Protein AF-A0A7Z2VR19-F1 (afdb_monomer_lite)

pLDDT: mean 80.97, std 11.82, range [52.78, 94.44]

Structure (mmCIF, N/CA/C/O backbone):
data_AF-A0A7Z2VR19-F1
#
_entry.id   AF-A0A7Z2VR19-F1
#
loop_
_atom_site.group_PDB
_atom_site.id
_atom_site.type_symbol
_atom_site.label_atom_id
_atom_site.label_alt_id
_atom_site.label_comp_id
_atom_site.label_asym_id
_atom_site.label_entity_id
_atom_site.label_seq_id
_atom_site.pdbx_PDB_ins_code
_atom_site.Cartn_x
_atom_site.Cartn_y
_atom_site.Cartn_z
_atom_site.occupancy
_atom_site.B_iso_or_equiv
_atom_site.auth_seq_id
_atom_site.auth_comp_id
_atom_site.auth_asym_id
_atom_site.auth_atom_id
_atom_site.pdbx_PDB_model_num
ATOM 1 N N . MET A 1 1 ? -3.237 -1.447 -9.301 1.00 69.62 1 MET A N 1
ATOM 2 C CA . MET A 1 1 ? -2.161 -1.202 -10.289 1.00 69.62 1 MET A CA 1
ATOM 3 C C . MET A 1 1 ? -2.583 -0.150 -11.295 1.00 69.62 1 MET A C 1
ATOM 5 O O . MET A 1 1 ? -3.760 -0.083 -11.629 1.00 69.62 1 MET A O 1
ATOM 9 N N . TYR A 1 2 ? -1.647 0.693 -11.727 1.00 72.62 2 TYR A N 1
ATOM 10 C CA . TYR A 1 2 ? -1.922 1.779 -12.670 1.00 72.62 2 TYR A CA 1
ATOM 11 C C . TYR A 1 2 ? -1.881 1.285 -14.121 1.00 72.62 2 TYR A C 1
ATOM 13 O O . TYR A 1 2 ? -1.104 0.399 -14.448 1.00 72.62 2 TYR A O 1
ATOM 21 N N . ALA A 1 3 ? -2.670 1.893 -15.006 1.00 73.56 3 ALA A N 1
ATOM 22 C CA . ALA A 1 3 ? -2.753 1.483 -16.412 1.00 73.56 3 ALA A CA 1
ATOM 23 C C . ALA A 1 3 ? -1.453 1.703 -17.217 1.00 73.56 3 ALA A C 1
ATOM 25 O O . ALA A 1 3 ? -1.252 1.051 -18.232 1.00 73.56 3 ALA A O 1
ATOM 26 N N . TRP A 1 4 ? -0.567 2.599 -16.764 1.00 80.31 4 TRP A N 1
ATOM 27 C CA . TRP A 1 4 ? 0.728 2.874 -17.407 1.00 80.31 4 TRP A CA 1
ATOM 28 C C . TRP A 1 4 ? 1.801 1.820 -17.090 1.00 80.31 4 TRP A C 1
ATOM 30 O O . TRP A 1 4 ? 2.869 1.810 -17.688 1.00 80.31 4 TRP A O 1
ATOM 40 N N . ALA A 1 5 ? 1.523 0.942 -16.131 1.00 81.50 5 ALA A N 1
ATOM 41 C CA . ALA A 1 5 ? 2.474 0.041 -15.506 1.00 81.50 5 ALA A CA 1
ATOM 42 C C . ALA A 1 5 ? 2.576 -1.303 -16.257 1.00 81.50 5 ALA A C 1
ATOM 44 O O . ALA A 1 5 ? 2.505 -2.365 -15.639 1.00 81.50 5 ALA A O 1
ATOM 45 N N . SER A 1 6 ? 2.659 -1.271 -17.592 1.00 87.50 6 SER A N 1
ATOM 46 C CA . SER A 1 6 ? 2.795 -2.492 -18.393 1.00 87.50 6 SER A CA 1
ATOM 47 C C . SER A 1 6 ? 4.205 -3.082 -18.254 1.00 87.50 6 SER A C 1
ATOM 49 O O . SER A 1 6 ? 5.163 -2.313 -18.158 1.00 87.50 6 SER A O 1
ATOM 51 N N . PRO A 1 7 ? 4.367 -4.420 -18.269 1.00 85.75 7 PRO A N 1
ATOM 52 C CA . PRO A 1 7 ? 5.679 -5.054 -18.129 1.00 85.75 7 PRO A CA 1
ATOM 53 C C . PRO A 1 7 ? 6.731 -4.504 -19.099 1.00 85.75 7 PRO A C 1
ATOM 55 O O . PRO A 1 7 ? 7.837 -4.198 -18.669 1.00 85.75 7 PRO A O 1
ATOM 58 N N . ASP A 1 8 ? 6.366 -4.294 -20.366 1.00 88.62 8 ASP A N 1
ATOM 59 C CA . ASP A 1 8 ? 7.281 -3.768 -21.387 1.00 88.62 8 ASP A CA 1
ATOM 60 C C . ASP A 1 8 ? 7.767 -2.352 -21.041 1.00 88.62 8 ASP A C 1
ATOM 62 O O . ASP A 1 8 ? 8.966 -2.094 -20.989 1.00 88.62 8 ASP A O 1
ATOM 66 N N . TYR A 1 9 ? 6.849 -1.448 -20.679 1.00 89.38 9 TYR A N 1
ATOM 67 C CA . TYR A 1 9 ? 7.198 -0.078 -20.292 1.00 89.38 9 TYR A CA 1
ATOM 68 C C . TYR A 1 9 ? 8.084 -0.046 -19.041 1.00 89.38 9 TYR A C 1
ATOM 70 O O . TYR A 1 9 ? 8.995 0.772 -18.929 1.00 89.38 9 TYR A O 1
ATOM 78 N N . MET A 1 10 ? 7.818 -0.933 -18.080 1.00 88.75 10 MET A N 1
ATOM 79 C CA . MET A 1 10 ? 8.626 -1.037 -16.870 1.00 88.75 10 MET A CA 1
ATOM 80 C C . MET A 1 10 ? 10.061 -1.446 -17.179 1.00 88.75 10 MET A C 1
ATOM 82 O O . MET A 1 10 ? 10.984 -0.826 -16.662 1.00 88.75 10 MET A O 1
ATOM 86 N N . LEU A 1 11 ? 10.236 -2.471 -18.013 1.00 90.75 11 LEU A N 1
ATOM 87 C CA . LEU A 1 11 ? 11.554 -2.983 -18.378 1.00 90.75 11 LEU A CA 1
ATOM 88 C C . LEU A 1 11 ? 12.361 -1.965 -19.194 1.00 90.75 11 LEU A C 1
ATOM 90 O O . LEU A 1 11 ? 13.574 -1.882 -19.018 1.00 90.75 11 LEU A O 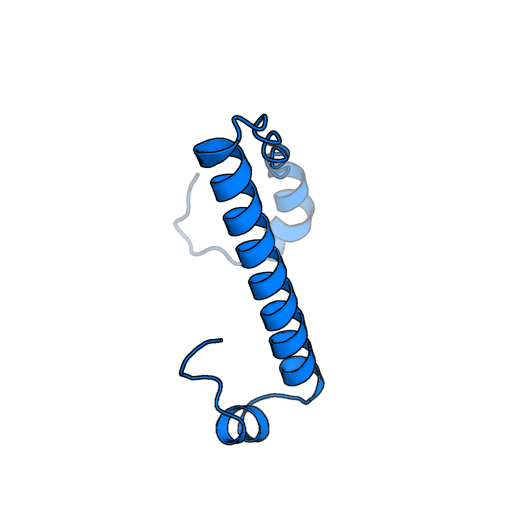1
ATOM 94 N N . ASP A 1 12 ? 11.693 -1.164 -20.026 1.00 93.56 12 ASP A N 1
ATOM 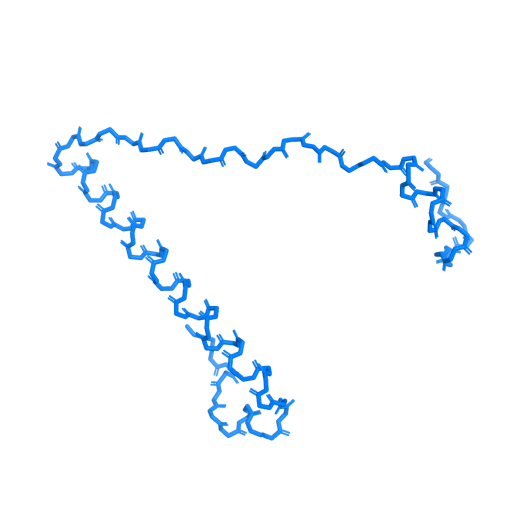95 C CA . ASP A 1 12 ? 12.344 -0.162 -20.876 1.00 93.56 12 ASP A CA 1
ATOM 96 C C . ASP A 1 12 ? 12.706 1.139 -20.133 1.00 93.56 12 ASP A C 1
ATOM 98 O O . ASP A 1 12 ? 13.629 1.852 -20.538 1.00 93.56 12 ASP A O 1
ATOM 102 N N . HIS A 1 13 ? 11.988 1.477 -19.053 1.00 90.69 13 HIS A N 1
ATOM 103 C CA . HIS A 1 13 ? 12.086 2.796 -18.411 1.00 90.69 13 HIS A CA 1
ATOM 104 C C . HIS A 1 13 ? 12.436 2.793 -16.919 1.00 90.69 13 HIS A C 1
ATOM 106 O O . HIS A 1 13 ? 12.656 3.872 -16.362 1.00 90.69 13 HIS A O 1
ATOM 112 N N . MET A 1 14 ? 12.492 1.638 -16.254 1.00 92.44 14 MET A N 1
ATOM 113 C CA . MET A 1 14 ? 12.799 1.546 -14.823 1.00 92.44 14 MET A CA 1
ATOM 114 C C . MET A 1 14 ? 13.925 0.556 -14.533 1.00 92.44 14 MET A C 1
ATOM 116 O O . MET A 1 14 ? 14.110 -0.437 -15.233 1.00 92.44 14 MET A O 1
ATOM 120 N N . SER A 1 15 ? 14.675 0.813 -13.458 1.00 94.44 15 SER A N 1
ATOM 121 C CA . SER A 1 15 ? 15.618 -0.180 -12.937 1.00 94.44 15 SER A CA 1
ATOM 122 C C . SER A 1 15 ? 14.868 -1.346 -12.297 1.00 94.44 15 SER A C 1
ATOM 124 O O . SER A 1 15 ? 13.727 -1.208 -11.850 1.00 94.44 15 SER A O 1
ATOM 126 N N . PHE A 1 16 ? 15.531 -2.495 -12.186 1.00 91.94 16 PHE A N 1
ATOM 127 C CA . PHE A 1 16 ? 14.942 -3.659 -11.532 1.00 91.94 16 PHE A CA 1
ATOM 128 C C . PHE A 1 16 ? 14.501 -3.356 -10.089 1.00 91.94 16 PHE A C 1
ATOM 130 O O . PHE A 1 16 ? 13.413 -3.773 -9.695 1.00 91.94 16 PHE A O 1
ATOM 137 N N . GLU A 1 17 ? 15.270 -2.573 -9.318 1.00 92.44 17 GLU A N 1
ATOM 138 C CA . GLU A 1 17 ? 14.861 -2.216 -7.951 1.00 92.44 17 GLU A CA 1
ATOM 139 C C . GLU A 1 17 ? 13.587 -1.366 -7.932 1.00 92.44 17 GLU A C 1
ATOM 141 O O . GLU A 1 17 ? 12.723 -1.567 -7.082 1.00 92.44 17 GLU A O 1
ATOM 146 N N . GLN A 1 18 ? 13.442 -0.433 -8.878 1.00 89.06 18 GLN A N 1
ATOM 147 C CA . GLN A 1 18 ? 12.241 0.397 -8.993 1.00 89.06 18 GLN A CA 1
ATOM 148 C C . GLN A 1 18 ? 11.011 -0.437 -9.353 1.00 89.06 18 GLN A C 1
ATOM 150 O O . GLN A 1 18 ? 9.926 -0.185 -8.826 1.00 89.06 18 GLN A O 1
ATOM 155 N N . ILE A 1 19 ? 11.186 -1.441 -10.216 1.00 91.38 19 ILE A N 1
ATOM 156 C CA . ILE A 1 19 ? 10.128 -2.387 -10.574 1.00 91.38 19 ILE A CA 1
ATOM 157 C C . ILE A 1 19 ? 9.702 -3.171 -9.333 1.00 91.38 19 ILE A C 1
ATOM 159 O O . ILE A 1 19 ? 8.523 -3.158 -8.994 1.00 91.38 19 ILE A O 1
ATOM 163 N N . VAL A 1 20 ? 10.643 -3.793 -8.617 1.00 92.75 20 VAL A N 1
ATOM 164 C CA . VAL A 1 20 ? 10.345 -4.555 -7.390 1.00 92.75 20 VAL A CA 1
ATOM 165 C C . VAL A 1 20 ? 9.620 -3.680 -6.368 1.00 92.75 20 VAL A C 1
ATOM 167 O O . VAL A 1 20 ? 8.533 -4.034 -5.921 1.00 92.75 20 VAL A O 1
ATOM 170 N N . MET A 1 21 ? 10.143 -2.483 -6.099 1.00 91.25 21 MET A N 1
ATOM 171 C CA . MET A 1 21 ? 9.526 -1.522 -5.185 1.00 91.25 21 MET A CA 1
ATOM 172 C C . MET A 1 21 ? 8.088 -1.159 -5.598 1.00 91.25 21 MET A C 1
ATOM 174 O O . MET A 1 21 ? 7.206 -1.042 -4.749 1.00 91.25 21 MET A O 1
ATOM 178 N N . TYR A 1 22 ? 7.824 -0.978 -6.896 1.00 90.00 22 TYR A N 1
ATOM 179 C CA . TYR A 1 22 ? 6.475 -0.712 -7.394 1.00 90.00 22 TYR A CA 1
ATOM 180 C C . TYR A 1 22 ? 5.507 -1.866 -7.096 1.00 90.00 22 TYR A C 1
ATOM 182 O O . TYR A 1 22 ? 4.370 -1.619 -6.684 1.00 90.00 22 TYR A O 1
ATOM 190 N N . TYR A 1 23 ? 5.943 -3.112 -7.303 1.00 90.25 23 TYR A N 1
ATOM 191 C CA . TYR A 1 23 ? 5.127 -4.292 -7.017 1.00 90.25 23 TYR A CA 1
ATOM 192 C C . TYR A 1 23 ? 4.886 -4.462 -5.518 1.00 90.25 23 TYR A C 1
ATOM 194 O O . TYR A 1 23 ? 3.737 -4.676 -5.132 1.00 90.25 23 TYR A O 1
ATOM 202 N N . ASP A 1 24 ? 5.916 -4.290 -4.689 1.00 91.25 24 ASP A N 1
ATOM 203 C CA . ASP A 1 24 ? 5.804 -4.385 -3.230 1.00 91.25 24 ASP A CA 1
ATOM 204 C C . ASP A 1 24 ? 4.766 -3.387 -2.696 1.00 91.25 24 ASP A C 1
ATOM 206 O O . ASP A 1 24 ? 3.789 -3.782 -2.057 1.00 91.25 24 ASP A O 1
ATOM 210 N N . TYR A 1 25 ? 4.877 -2.108 -3.074 1.00 90.00 25 TYR A N 1
ATOM 211 C CA . TYR A 1 25 ? 3.876 -1.102 -2.701 1.00 90.00 25 TYR A CA 1
ATOM 212 C C . TYR A 1 25 ? 2.489 -1.406 -3.272 1.00 90.00 25 TYR A C 1
ATOM 214 O O . TYR A 1 25 ? 1.473 -1.128 -2.633 1.00 90.00 25 TYR A O 1
ATOM 222 N N . GLY A 1 26 ? 2.421 -1.953 -4.487 1.00 89.56 26 GLY A N 1
ATOM 223 C CA . GLY A 1 26 ? 1.164 -2.366 -5.099 1.00 89.56 26 GLY A CA 1
ATOM 224 C C . GLY A 1 26 ? 0.445 -3.432 -4.269 1.00 89.56 26 GLY A C 1
ATOM 225 O O . GLY A 1 26 ? -0.758 -3.310 -4.035 1.00 89.56 26 GLY A O 1
ATOM 226 N N . LEU A 1 27 ? 1.181 -4.439 -3.798 1.00 90.75 27 LEU A N 1
ATOM 227 C CA . LEU A 1 27 ? 0.660 -5.513 -2.954 1.00 90.75 27 LEU A CA 1
ATOM 228 C C . LEU A 1 27 ? 0.214 -4.997 -1.583 1.00 90.75 27 LEU A C 1
ATOM 230 O O . LEU A 1 27 ? -0.913 -5.275 -1.169 1.00 90.75 27 LEU A O 1
ATOM 234 N N . GLU A 1 28 ? 1.038 -4.177 -0.927 1.00 90.50 28 GLU A N 1
ATOM 235 C CA . GLU A 1 28 ? 0.688 -3.549 0.354 1.00 90.50 28 GLU A CA 1
ATOM 236 C C . GLU A 1 28 ? -0.606 -2.727 0.249 1.00 90.50 28 GLU A C 1
ATOM 238 O O . GLU A 1 28 ? -1.479 -2.782 1.119 1.00 90.50 28 GLU A O 1
ATOM 243 N N . GLN A 1 29 ? -0.780 -1.979 -0.846 1.00 90.56 29 GLN A N 1
ATOM 244 C CA . GLN A 1 29 ? -1.999 -1.204 -1.071 1.00 90.56 29 GLN A CA 1
ATOM 245 C C . GLN A 1 29 ? -3.247 -2.080 -1.206 1.00 90.56 29 GLN A C 1
ATOM 247 O O . GLN A 1 29 ? -4.305 -1.708 -0.689 1.00 90.56 29 GLN A O 1
ATOM 252 N N . GLU A 1 30 ? -3.163 -3.211 -1.905 1.00 90.25 30 GLU A N 1
ATOM 253 C CA . GLU A 1 30 ? -4.296 -4.133 -2.050 1.00 90.25 30 GLU A CA 1
ATOM 254 C C . GLU A 1 30 ? -4.651 -4.815 -0.723 1.00 90.25 30 GLU A C 1
ATOM 256 O O . GLU A 1 30 ? -5.836 -4.954 -0.392 1.00 90.25 30 GLU A O 1
ATOM 261 N N . GLU A 1 31 ? -3.652 -5.148 0.094 1.00 91.12 31 GLU A N 1
ATOM 262 C CA . GLU A 1 31 ? -3.871 -5.666 1.444 1.00 91.12 31 GLU A CA 1
ATOM 263 C C . GLU A 1 31 ? -4.596 -4.638 2.328 1.00 91.12 31 GLU A C 1
ATOM 265 O O . GLU A 1 31 ? -5.618 -4.943 2.953 1.00 91.12 31 GLU A O 1
ATOM 270 N N . ILE A 1 32 ? -4.132 -3.384 2.330 1.00 88.75 32 ILE A N 1
ATOM 271 C CA . ILE A 1 32 ? -4.754 -2.297 3.099 1.00 88.75 32 ILE A CA 1
ATOM 272 C C . ILE A 1 32 ? -6.213 -2.091 2.674 1.00 88.75 32 ILE A C 1
ATOM 274 O O . ILE A 1 32 ? -7.098 -1.991 3.528 1.00 88.75 32 ILE A O 1
ATOM 278 N N . LYS A 1 33 ? -6.495 -2.055 1.365 1.00 90.06 33 LYS A N 1
ATOM 279 C CA . LYS A 1 33 ? -7.868 -1.917 0.850 1.00 90.06 33 LYS A CA 1
ATOM 280 C C . LYS A 1 33 ? -8.762 -3.066 1.304 1.00 90.06 33 LYS A C 1
ATOM 282 O O . LYS A 1 33 ? -9.884 -2.816 1.746 1.00 90.06 33 LYS A O 1
ATOM 287 N N . SER A 1 34 ? -8.263 -4.298 1.228 1.00 92.81 34 SER A N 1
ATOM 288 C CA . SER A 1 34 ? -8.999 -5.499 1.635 1.00 92.81 34 SER A CA 1
ATOM 289 C C . SER A 1 34 ? -9.345 -5.458 3.123 1.00 92.81 34 SER A C 1
ATOM 291 O O . SER A 1 34 ? -10.502 -5.647 3.501 1.00 92.81 34 SER A O 1
ATOM 293 N N . ASN A 1 35 ? -8.378 -5.092 3.965 1.00 90.06 35 ASN A N 1
ATOM 294 C CA . ASN A 1 35 ? -8.582 -4.924 5.402 1.00 90.06 35 ASN A CA 1
ATOM 295 C C . ASN A 1 35 ? -9.604 -3.823 5.725 1.00 90.06 35 ASN A C 1
ATOM 297 O O . ASN A 1 35 ? -10.459 -4.005 6.596 1.00 90.06 35 ASN A O 1
ATOM 301 N N . ILE A 1 36 ? -9.564 -2.695 5.008 1.00 90.00 36 ILE A N 1
ATOM 302 C CA . ILE A 1 36 ? -10.554 -1.618 5.157 1.00 90.00 36 ILE A CA 1
ATOM 303 C C . ILE A 1 36 ? -11.950 -2.104 4.757 1.00 90.00 36 ILE A C 1
ATOM 305 O O . ILE A 1 36 ? -12.916 -1.821 5.468 1.00 90.00 36 ILE A O 1
ATOM 309 N N . LEU A 1 37 ? -12.074 -2.822 3.639 1.00 92.00 37 LEU A N 1
ATOM 310 C CA . LEU A 1 37 ? -13.355 -3.330 3.153 1.00 92.00 37 LEU A CA 1
ATOM 311 C C . LEU A 1 37 ? -13.975 -4.309 4.151 1.00 92.00 37 LEU A C 1
ATOM 313 O O . LEU A 1 37 ? -15.115 -4.113 4.570 1.00 92.00 37 LEU A O 1
ATOM 317 N N . VAL A 1 38 ? -13.212 -5.318 4.575 1.00 91.00 38 VAL A N 1
ATOM 318 C CA . VAL A 1 38 ? -13.662 -6.303 5.568 1.00 91.00 38 VAL A CA 1
ATOM 319 C C . VAL A 1 38 ? -14.007 -5.613 6.888 1.00 91.00 38 VAL A C 1
ATOM 321 O O . VAL A 1 38 ? -15.044 -5.906 7.477 1.00 91.00 38 VAL A O 1
ATOM 324 N N . GLY A 1 39 ? -13.205 -4.635 7.319 1.00 89.69 39 GLY A N 1
ATOM 325 C CA . GLY A 1 39 ? -13.497 -3.828 8.502 1.00 89.69 39 GLY A CA 1
ATOM 326 C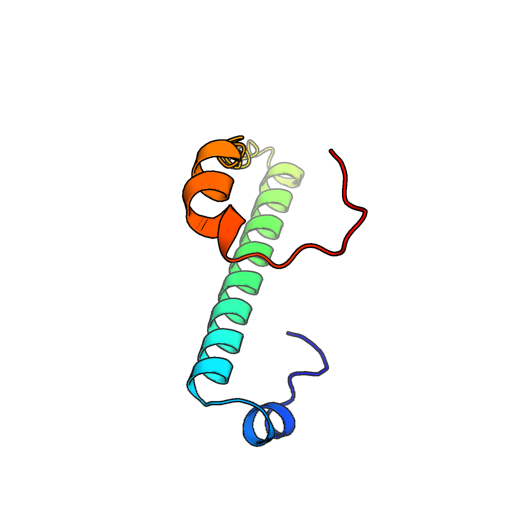 C . GLY A 1 39 ? -14.826 -3.073 8.398 1.00 89.69 39 GLY A C 1
ATOM 327 O O . GLY A 1 39 ? -15.624 -3.105 9.332 1.00 89.69 39 GLY A O 1
ATOM 328 N N . ARG A 1 40 ? -15.110 -2.444 7.250 1.00 89.25 40 ARG A N 1
ATOM 329 C CA . ARG A 1 40 ? -16.386 -1.746 7.009 1.00 89.25 40 ARG A CA 1
ATOM 330 C C . ARG A 1 40 ? -17.575 -2.698 6.977 1.00 89.25 40 ARG A C 1
ATOM 332 O O . ARG A 1 40 ? -18.614 -2.376 7.548 1.00 89.25 40 ARG A O 1
ATOM 339 N N . LEU A 1 41 ? -17.426 -3.863 6.350 1.00 92.12 41 LEU A N 1
ATOM 340 C CA . LEU A 1 41 ? -18.457 -4.902 6.365 1.00 92.12 41 LEU A CA 1
ATOM 341 C C . LEU A 1 41 ? -18.723 -5.390 7.791 1.00 92.12 41 LEU A C 1
ATOM 343 O O . LEU A 1 41 ? -19.878 -5.534 8.178 1.00 92.12 41 LEU A O 1
ATOM 347 N N . ALA A 1 42 ? -17.675 -5.571 8.598 1.00 92.06 42 ALA A N 1
ATOM 348 C CA . ALA A 1 42 ? -17.812 -5.985 9.989 1.00 92.06 42 ALA A CA 1
ATOM 349 C C . ALA A 1 42 ? -18.589 -4.966 10.839 1.00 92.06 42 ALA A C 1
ATOM 351 O O . ALA A 1 42 ? -19.449 -5.344 11.636 1.00 92.06 42 ALA A O 1
ATOM 352 N N . VAL A 1 43 ? -18.324 -3.673 10.641 1.00 90.44 43 VAL A N 1
ATOM 353 C CA . VAL A 1 43 ? -19.051 -2.586 11.313 1.00 90.44 43 VAL A CA 1
ATOM 354 C C . VAL A 1 43 ? -20.510 -2.548 10.854 1.00 90.44 43 VAL A C 1
ATOM 356 O O . VAL A 1 43 ? -21.412 -2.538 11.688 1.00 90.44 43 VAL A O 1
ATOM 359 N N . GLY A 1 44 ? -20.751 -2.569 9.540 1.00 89.88 44 GLY A N 1
ATOM 360 C CA . GLY A 1 44 ? -22.089 -2.401 8.968 1.00 89.88 44 GLY A CA 1
ATOM 361 C C . GLY A 1 44 ? -23.022 -3.599 9.157 1.00 89.88 44 GLY A C 1
ATOM 362 O O . GLY A 1 44 ? -24.212 -3.404 9.382 1.00 89.88 44 GLY A O 1
ATOM 363 N N . LEU A 1 45 ? -22.501 -4.827 9.073 1.00 94.19 45 LEU A N 1
ATOM 364 C CA . LEU A 1 45 ? -23.310 -6.053 9.130 1.00 94.19 45 LEU A CA 1
ATOM 365 C C . LEU A 1 45 ? -23.378 -6.669 10.529 1.00 94.19 45 LEU A C 1
ATOM 367 O O . LEU A 1 45 ? -24.389 -7.273 10.875 1.00 94.19 45 LEU A O 1
ATOM 371 N N . PHE A 1 46 ? -22.318 -6.530 11.328 1.00 92.31 46 PHE A N 1
ATOM 372 C CA . PHE A 1 46 ? -22.195 -7.221 12.617 1.00 92.31 46 PHE A CA 1
ATOM 373 C C . PHE A 1 46 ? -22.055 -6.268 13.812 1.00 92.31 46 PHE A C 1
ATOM 375 O O . PHE A 1 46 ? -21.872 -6.727 14.938 1.00 92.31 46 PHE A O 1
ATOM 382 N N . GLY A 1 47 ? -22.134 -4.948 13.599 1.00 88.50 47 GLY A N 1
ATOM 383 C CA . GLY A 1 47 ? -22.037 -3.954 14.673 1.00 88.50 47 GLY A CA 1
ATOM 384 C C . GLY A 1 47 ? -20.664 -3.908 15.349 1.00 88.50 47 GLY A C 1
ATOM 385 O O . GLY A 1 47 ? -20.558 -3.503 16.509 1.00 88.50 47 GLY A O 1
ATOM 386 N N . ALA A 1 48 ? -19.605 -4.350 14.658 1.00 86.62 48 ALA A N 1
ATOM 387 C CA . ALA A 1 48 ? -18.248 -4.290 15.187 1.00 86.62 48 ALA A CA 1
ATOM 388 C C . ALA A 1 48 ? -17.843 -2.833 15.482 1.00 86.62 48 ALA A C 1
ATOM 390 O O . ALA A 1 48 ? -18.227 -1.908 14.768 1.00 86.62 48 ALA A O 1
ATOM 391 N N . LYS A 1 49 ? -17.042 -2.614 16.531 1.00 83.06 49 LYS A N 1
ATOM 392 C CA . LYS A 1 49 ? -16.542 -1.271 16.861 1.00 83.06 49 LYS A CA 1
ATOM 393 C C . LYS A 1 49 ? -15.481 -0.848 15.847 1.00 83.06 49 LYS A C 1
ATOM 395 O O . LYS A 1 49 ? -14.537 -1.599 15.595 1.00 83.06 49 LYS A O 1
ATOM 400 N N . GLU A 1 50 ? -15.610 0.361 15.303 1.00 76.38 50 GLU A N 1
ATOM 401 C CA . GLU A 1 50 ? -14.580 0.933 14.436 1.00 76.38 50 GLU A CA 1
ATOM 402 C C . GLU A 1 50 ? -13.252 1.048 15.191 1.00 76.38 50 GLU A C 1
ATOM 404 O O . GLU A 1 50 ? -13.184 1.592 16.297 1.00 76.38 50 GLU A O 1
ATOM 409 N N . LYS A 1 51 ? -12.173 0.543 14.582 1.00 73.25 51 LYS A N 1
ATOM 410 C CA . LYS A 1 51 ? -10.825 0.810 15.084 1.00 73.25 51 LYS A CA 1
ATOM 411 C C . LYS A 1 51 ? -10.524 2.298 14.857 1.00 73.25 51 LYS A C 1
ATOM 413 O O . LYS A 1 51 ? -10.697 2.771 13.731 1.00 73.25 51 LYS A O 1
ATOM 418 N N . PRO A 1 52 ? -10.071 3.044 15.880 1.00 68.25 52 PRO A N 1
ATOM 419 C CA . PRO A 1 52 ? -9.717 4.445 15.703 1.00 68.25 52 PRO A CA 1
ATOM 420 C C . PRO A 1 52 ? -8.594 4.557 14.669 1.00 68.25 52 PRO A C 1
ATOM 422 O O . PRO A 1 52 ? -7.599 3.833 14.744 1.00 68.25 52 PRO A O 1
ATOM 425 N N . LYS A 1 53 ? -8.751 5.459 13.691 1.00 64.81 53 LYS A N 1
ATOM 426 C CA . LYS A 1 53 ? -7.674 5.777 12.745 1.00 64.81 53 LYS A CA 1
ATOM 427 C C . LYS A 1 53 ? -6.463 6.239 13.552 1.00 64.81 53 LYS A C 1
ATOM 429 O O . LYS A 1 53 ? -6.608 7.119 14.404 1.00 64.81 53 LYS A O 1
ATOM 434 N N . ALA A 1 54 ? -5.294 5.653 13.291 1.00 60.34 54 ALA A N 1
ATOM 435 C CA . ALA A 1 54 ? -4.047 6.144 13.860 1.00 60.34 54 ALA A CA 1
ATOM 436 C C . ALA A 1 54 ? -3.941 7.635 13.518 1.00 60.34 54 ALA A C 1
ATOM 438 O O . ALA A 1 54 ? -3.963 8.011 12.344 1.00 60.34 54 ALA A O 1
ATOM 439 N N . LYS A 1 55 ? -3.932 8.492 14.544 1.00 56.94 55 LYS A N 1
ATOM 440 C CA . LYS A 1 55 ? -3.713 9.921 14.344 1.00 56.94 55 LYS A CA 1
ATOM 441 C C . LYS A 1 55 ? -2.319 10.053 13.747 1.00 56.94 55 LYS A C 1
ATOM 443 O O . LYS A 1 55 ? -1.350 9.667 14.393 1.00 56.94 55 LYS A O 1
ATOM 448 N N . VAL A 1 56 ? -2.229 10.566 12.521 1.00 59.06 56 VAL A N 1
ATOM 449 C CA . VAL A 1 56 ? -0.969 11.113 12.016 1.00 59.06 56 VAL A CA 1
ATOM 450 C C . VAL A 1 56 ? -0.587 12.179 13.029 1.00 59.06 56 VAL A C 1
ATOM 452 O O . VAL A 1 56 ? -1.363 13.111 13.245 1.00 59.06 56 VAL A O 1
ATOM 455 N N . THR A 1 57 ? 0.516 11.970 13.741 1.00 59.50 57 THR A N 1
ATOM 456 C CA . THR A 1 57 ? 0.999 12.894 14.762 1.00 59.50 57 THR A CA 1
ATOM 457 C C . THR A 1 57 ? 0.992 14.293 14.154 1.00 59.50 57 THR A C 1
ATOM 459 O O . THR A 1 57 ? 1.599 14.510 13.107 1.00 59.50 57 THR A O 1
ATOM 462 N N . GLU A 1 58 ? 0.288 15.243 14.772 1.00 59.44 58 GLU A N 1
ATOM 463 C CA . GLU A 1 58 ? 0.298 16.662 14.387 1.00 59.44 58 GLU A CA 1
ATOM 464 C C . GLU A 1 58 ? 1.660 17.314 14.706 1.00 59.44 58 GLU A C 1
ATOM 466 O O . GLU A 1 58 ? 1.735 18.472 15.119 1.00 59.44 58 GLU A O 1
ATOM 471 N N . GLU A 1 59 ? 2.760 16.576 14.545 1.00 62.69 59 GLU A N 1
ATOM 472 C CA . GLU A 1 59 ? 4.104 17.124 14.565 1.00 62.69 59 GLU A CA 1
ATOM 473 C C . GLU A 1 59 ? 4.246 18.007 13.330 1.00 62.69 59 GLU A C 1
ATOM 475 O O . GLU A 1 59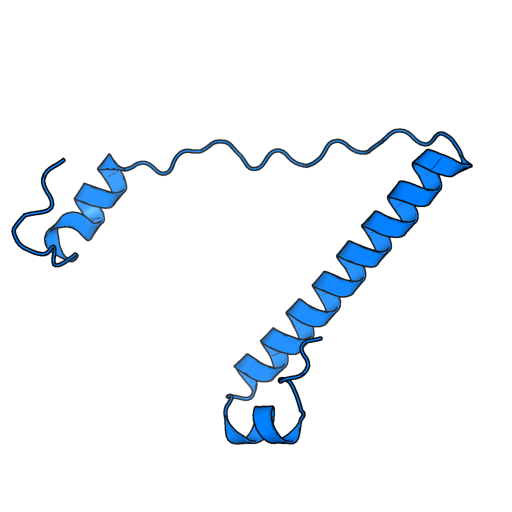 ? 4.630 17.588 12.238 1.00 62.69 59 GLU A O 1
ATOM 480 N N . LYS A 1 60 ? 3.865 19.275 13.498 1.00 66.50 60 LYS A N 1
ATOM 481 C CA . LYS A 1 60 ? 4.223 20.323 12.555 1.00 66.50 60 LYS A CA 1
ATOM 482 C C . LYS A 1 60 ? 5.750 20.287 12.446 1.00 66.50 60 LYS A C 1
ATOM 484 O O . LYS A 1 60 ? 6.408 20.432 13.477 1.00 66.50 60 LYS A O 1
ATOM 489 N N . PRO A 1 61 ? 6.317 20.106 11.243 1.00 69.12 61 PRO A N 1
ATOM 490 C CA . PRO A 1 61 ? 7.762 20.056 11.088 1.00 69.12 61 PRO A CA 1
ATOM 491 C C . PRO A 1 61 ? 8.366 21.343 11.647 1.00 69.12 61 PRO A C 1
ATOM 493 O O . PRO A 1 61 ? 7.844 22.435 11.388 1.00 69.12 61 PRO A O 1
ATOM 496 N N . ASP A 1 62 ? 9.441 21.218 12.428 1.00 78.81 62 ASP A N 1
ATOM 497 C CA . ASP A 1 62 ? 10.128 22.371 12.997 1.00 78.81 62 ASP A CA 1
ATOM 498 C C . ASP A 1 62 ? 10.743 23.206 11.868 1.00 78.81 62 ASP A C 1
ATOM 500 O O . ASP A 1 62 ? 11.838 22.953 11.356 1.00 78.81 62 ASP A O 1
ATOM 504 N N . ARG A 1 63 ? 9.992 24.233 11.468 1.00 75.44 63 ARG A N 1
ATOM 505 C CA . ARG A 1 63 ? 10.359 25.148 10.388 1.00 75.44 63 ARG A CA 1
ATOM 506 C C . ARG A 1 63 ? 11.664 25.879 10.695 1.00 75.44 63 ARG A C 1
ATOM 508 O O . ARG A 1 63 ? 12.391 26.201 9.759 1.00 75.44 63 ARG A O 1
ATOM 515 N N . LYS A 1 64 ? 11.973 26.121 11.977 1.00 78.12 64 LYS A N 1
ATOM 516 C CA . LYS A 1 64 ? 13.207 26.801 12.393 1.00 78.12 64 LYS A CA 1
ATOM 517 C C . LYS A 1 64 ? 14.404 25.874 12.225 1.00 78.12 64 LYS A C 1
ATOM 519 O O . LYS A 1 64 ? 15.381 26.271 11.595 1.00 78.12 64 LYS A O 1
ATOM 524 N N . ALA A 1 65 ? 14.309 24.635 12.708 1.00 79.31 65 ALA A N 1
ATOM 525 C CA . ALA A 1 65 ? 15.360 23.636 12.506 1.00 79.31 65 ALA A CA 1
ATOM 526 C C . ALA A 1 65 ? 15.617 23.380 11.011 1.00 79.31 65 ALA A C 1
ATOM 528 O O . ALA A 1 65 ? 16.767 23.357 10.570 1.00 79.31 65 ALA A O 1
ATOM 529 N N . PHE A 1 66 ? 14.552 23.283 10.211 1.00 77.62 66 PHE A N 1
ATOM 530 C CA . PHE A 1 66 ? 14.651 23.119 8.762 1.00 77.62 66 PHE A CA 1
ATOM 531 C C . PHE A 1 66 ? 15.354 24.303 8.080 1.00 77.62 66 PHE A C 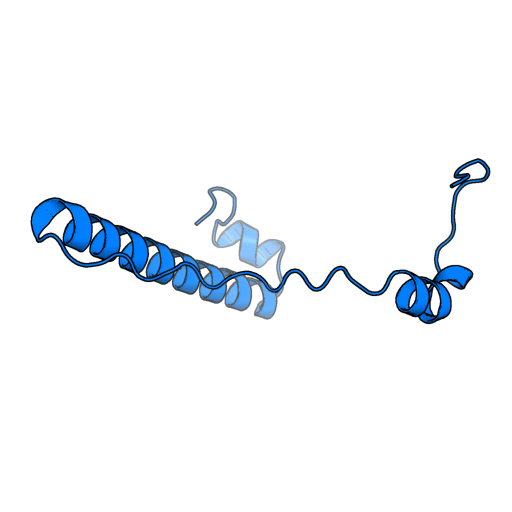1
ATOM 533 O O . PHE A 1 66 ? 16.256 24.111 7.262 1.00 77.62 66 PHE A O 1
ATOM 540 N N . GLN A 1 67 ? 14.979 25.537 8.429 1.00 76.75 67 GLN A N 1
ATOM 541 C CA . GLN A 1 67 ? 15.594 26.735 7.860 1.00 76.75 67 GLN A CA 1
ATOM 542 C C . GLN A 1 67 ? 17.062 26.887 8.277 1.00 76.75 67 GLN A C 1
ATOM 544 O O . GLN A 1 67 ? 17.877 27.291 7.453 1.00 76.75 67 GLN A O 1
ATOM 549 N N . ASN A 1 68 ? 17.427 26.502 9.500 1.00 80.88 68 ASN A N 1
ATOM 550 C CA . ASN A 1 68 ? 18.822 26.514 9.944 1.00 80.88 68 ASN A CA 1
ATOM 551 C C . ASN A 1 68 ? 19.678 25.492 9.183 1.00 80.88 68 ASN A C 1
ATOM 553 O O . ASN A 1 68 ? 20.795 25.804 8.776 1.00 80.88 68 ASN A O 1
ATOM 557 N N . ALA A 1 69 ? 19.157 24.283 8.961 1.00 82.12 69 ALA A N 1
ATOM 558 C CA . ALA A 1 69 ? 19.899 23.221 8.286 1.00 82.12 69 ALA A CA 1
ATOM 559 C C . ALA A 1 69 ? 20.020 23.440 6.765 1.00 82.12 69 ALA A C 1
ATOM 561 O O . ALA A 1 69 ? 21.053 23.124 6.170 1.00 82.12 69 ALA A O 1
ATOM 562 N N . TYR A 1 70 ? 18.979 23.987 6.125 1.00 79.12 70 TYR A N 1
ATOM 563 C CA . TYR A 1 70 ? 18.866 24.005 4.660 1.00 79.12 70 TYR A CA 1
ATOM 564 C C . TYR A 1 70 ? 18.580 25.378 4.052 1.00 79.12 70 TYR A C 1
ATOM 566 O O . TYR A 1 70 ? 18.657 25.521 2.833 1.00 79.12 70 TYR A O 1
ATOM 574 N N . GLY A 1 71 ? 18.290 26.406 4.853 1.00 73.69 71 GLY A N 1
ATOM 575 C CA . GLY A 1 71 ? 17.888 27.731 4.367 1.00 73.69 71 GLY A CA 1
ATOM 576 C C . GLY A 1 71 ? 18.890 28.357 3.399 1.00 73.69 71 GLY A C 1
ATOM 577 O O . GLY A 1 71 ? 18.480 28.895 2.378 1.00 73.69 71 GLY A O 1
ATOM 578 N N . ASN A 1 72 ? 20.189 28.184 3.655 1.00 77.81 72 ASN A N 1
ATOM 579 C CA . ASN A 1 72 ? 21.265 28.692 2.794 1.00 77.81 72 ASN A CA 1
ATOM 580 C C . ASN A 1 72 ? 21.470 27.872 1.507 1.00 77.81 72 ASN A C 1
ATOM 582 O O . ASN A 1 72 ? 22.147 28.325 0.589 1.00 77.81 72 ASN A O 1
ATOM 586 N N . ARG A 1 73 ? 20.926 26.650 1.436 1.00 75.38 73 ARG A N 1
ATOM 587 C CA . ARG A 1 73 ? 21.043 25.754 0.270 1.00 75.38 73 ARG A CA 1
ATOM 588 C C . ARG A 1 73 ? 19.861 25.890 -0.689 1.00 75.38 73 ARG A C 1
ATOM 590 O O . ARG A 1 73 ? 19.970 25.514 -1.853 1.00 75.38 73 ARG A O 1
ATOM 597 N N . ILE A 1 74 ? 18.737 26.421 -0.212 1.00 75.88 74 ILE A N 1
ATOM 598 C CA . ILE A 1 74 ? 17.521 26.594 -1.004 1.00 75.88 74 ILE A CA 1
ATOM 599 C C . ILE A 1 74 ? 17.592 27.951 -1.708 1.00 75.88 74 ILE A C 1
ATOM 601 O O . ILE A 1 74 ? 17.371 28.992 -1.091 1.00 75.88 74 ILE A O 1
ATOM 605 N N . LYS A 1 75 ? 17.879 27.942 -3.015 1.00 71.44 75 LYS A N 1
ATOM 606 C CA . LYS A 1 75 ? 17.764 29.141 -3.857 1.00 71.44 75 LYS A CA 1
ATOM 607 C C . LYS A 1 75 ? 16.302 29.587 -3.880 1.00 71.44 75 LYS A C 1
ATOM 609 O O . LYS A 1 75 ? 15.435 28.828 -4.309 1.00 71.44 75 LYS A O 1
ATOM 614 N N . ARG A 1 76 ? 16.025 30.804 -3.413 1.00 68.50 76 ARG A N 1
ATOM 615 C CA . ARG A 1 76 ? 14.695 31.420 -3.484 1.00 68.50 76 ARG A CA 1
AT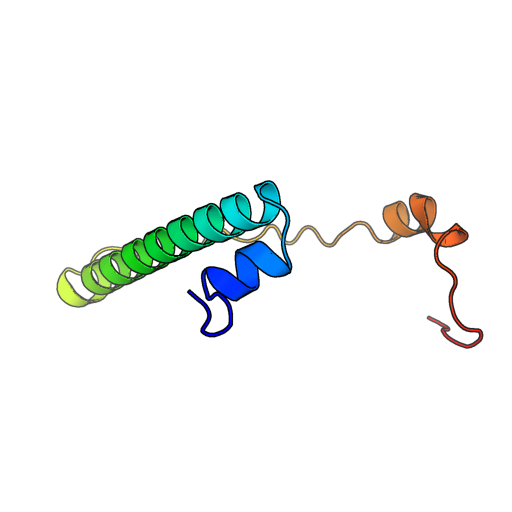OM 616 C C . ARG A 1 76 ? 14.698 32.504 -4.564 1.00 68.50 76 ARG A C 1
ATOM 618 O O . ARG A 1 76 ? 15.695 33.217 -4.662 1.00 68.50 76 ARG A O 1
ATOM 625 N N . PRO A 1 77 ? 13.631 32.630 -5.369 1.00 74.12 77 PRO A N 1
ATOM 626 C CA . PRO A 1 77 ? 13.496 33.749 -6.294 1.00 74.12 77 PRO A CA 1
ATOM 627 C C . PRO A 1 77 ? 13.372 35.067 -5.514 1.00 74.12 77 PRO A C 1
ATOM 629 O O . PRO A 1 77 ? 12.741 35.112 -4.452 1.00 74.12 77 PRO A O 1
ATOM 632 N N . GLU A 1 78 ? 13.984 36.133 -6.030 1.00 58.50 78 GLU A N 1
ATOM 633 C CA . GLU A 1 78 ? 13.894 37.474 -5.447 1.00 58.50 78 GLU A CA 1
ATOM 634 C C . GLU A 1 78 ? 12.430 37.937 -5.467 1.00 58.50 78 GLU A C 1
ATOM 636 O O . GLU A 1 78 ? 11.828 38.070 -6.530 1.00 58.50 78 GLU A O 1
ATOM 641 N N . GLY A 1 79 ? 11.830 38.116 -4.285 1.00 59.12 79 GLY A N 1
ATOM 642 C CA . GLY A 1 79 ? 10.433 38.550 -4.134 1.00 59.12 79 GLY A CA 1
ATOM 643 C C . GLY A 1 79 ? 9.544 37.635 -3.287 1.00 59.12 79 GLY A C 1
ATOM 644 O O . GLY A 1 79 ? 8.425 38.015 -2.957 1.00 59.12 79 GLY A O 1
ATOM 645 N N . GLY A 1 80 ? 10.030 36.463 -2.869 1.00 58.81 80 GLY A N 1
ATOM 646 C CA . GLY A 1 80 ? 9.338 35.615 -1.891 1.00 58.81 80 GLY A CA 1
ATOM 647 C C . GLY A 1 80 ? 9.510 36.118 -0.454 1.00 58.81 80 GLY A C 1
ATOM 648 O O . GLY A 1 80 ? 10.223 35.485 0.328 1.00 58.81 80 GLY A O 1
ATOM 649 N N . ALA A 1 81 ? 8.914 37.265 -0.121 1.00 54.00 81 ALA A N 1
ATOM 650 C CA . ALA A 1 81 ? 8.816 37.738 1.259 1.00 54.00 81 ALA A CA 1
ATOM 651 C C . ALA A 1 81 ? 7.703 36.993 2.023 1.00 54.00 81 ALA A C 1
ATOM 653 O O . ALA A 1 81 ? 6.729 36.528 1.434 1.00 54.00 81 ALA A O 1
ATOM 654 N N . THR A 1 82 ? 7.943 36.854 3.327 1.00 52.78 82 THR A N 1
ATOM 655 C CA . THR A 1 82 ? 7.198 36.137 4.379 1.00 52.78 82 THR A CA 1
ATOM 656 C C . THR A 1 82 ? 5.740 36.524 4.547 1.00 52.78 82 THR A C 1
ATOM 658 O O . THR A 1 82 ? 5.471 37.743 4.482 1.00 52.78 82 THR A O 1
#

Foldseek 3Di:
DDPCLDPVNCVVPHDPVVNVVVVVVVVVVVVVVVVVVVQVCCCPPVVDDRDDDDPPPPCPDPPVVVCVVCVVVDDDPPPPDD

Radius of gyration: 21.59 Å; chains: 1; bounding box: 45×46×38 Å

Organism: NCBI:txid2728023

Sequence (82 aa):
MYAWASPDYMLDHMSFEQIVMYYDYGLEQEEIKSNILVGRLAVGLFGAKEKPKAKVTEEKPDRKAFQNAYGNRIKRPEGGAT

Secondary structure (DSSP, 8-state):
--TT--HHHHHHHS-HHHHHHHHHHHHHHHHHHHHHHHHHHHHHHH-PPPPPPPP-------HHHHHHHHTTTS---TT---